Protein AF-A0A5N6R836-F1 (afdb_monomer)

Sequence (85 aa):
MGRACFFSGNGKFRKQKTMRWRGRKKLKVARNSAQLRQRSDLDTLRGIIPGCEQVDAATLFLKTMEHIIKLELQLHILRCLLTNL

Organism: NCBI:txid176857

Radius of gyration: 29.66 Å; Cα contacts (8 Å, |Δi|>4): 14; chains: 1; bounding box: 87×27×67 Å

Structure (mmCIF, N/CA/C/O backbone):
data_AF-A0A5N6R836-F1
#
_entry.id   AF-A0A5N6R836-F1
#
loop_
_atom_site.group_PDB
_atom_site.id
_atom_site.type_symbol
_atom_site.label_atom_id
_atom_site.label_alt_id
_atom_site.label_comp_id
_atom_site.label_asym_id
_atom_site.label_entity_id
_atom_site.label_seq_id
_atom_site.pdbx_PDB_ins_code
_atom_site.Cartn_x
_atom_site.Cartn_y
_atom_site.Cartn_z
_atom_site.occupancy
_atom_site.B_iso_or_equiv
_atom_site.auth_seq_id
_atom_site.auth_comp_id
_atom_site.auth_asym_id
_atom_site.auth_atom_id
_atom_site.pdbx_PDB_model_num
ATOM 1 N N . MET A 1 1 ? 75.085 -18.271 -38.200 1.00 40.47 1 MET A N 1
ATOM 2 C CA . MET A 1 1 ? 73.992 -19.044 -37.568 1.00 40.47 1 MET A CA 1
ATOM 3 C C . MET A 1 1 ? 73.622 -18.381 -36.246 1.00 40.47 1 MET A C 1
ATOM 5 O O . MET A 1 1 ? 74.354 -18.543 -35.283 1.00 40.47 1 MET A O 1
ATOM 9 N N . GLY A 1 2 ? 72.545 -17.593 -36.194 1.00 40.78 2 GLY A N 1
ATOM 10 C CA . GLY A 1 2 ? 72.060 -16.968 -34.956 1.00 40.78 2 GLY A CA 1
ATOM 11 C C . GLY A 1 2 ? 70.572 -17.261 -34.790 1.00 40.78 2 GLY A C 1
ATOM 12 O O . GLY A 1 2 ? 69.785 -16.895 -35.657 1.00 40.78 2 GLY A O 1
ATOM 13 N N . ARG A 1 3 ? 70.192 -17.985 -33.730 1.00 39.78 3 ARG A N 1
ATOM 14 C CA . ARG A 1 3 ? 68.792 -18.319 -33.427 1.00 39.78 3 ARG A CA 1
ATOM 15 C C . ARG A 1 3 ? 68.104 -17.085 -32.849 1.00 39.78 3 ARG A C 1
ATOM 17 O O . ARG A 1 3 ? 68.547 -16.562 -31.833 1.00 39.78 3 ARG A O 1
ATOM 24 N N . ALA A 1 4 ? 67.020 -16.643 -33.481 1.00 41.62 4 ALA A N 1
ATOM 25 C CA . ALA A 1 4 ? 66.138 -15.639 -32.906 1.00 41.62 4 ALA A CA 1
ATOM 26 C C . ALA A 1 4 ? 65.452 -16.224 -31.663 1.00 41.62 4 ALA A C 1
ATOM 28 O O . ALA A 1 4 ? 64.784 -17.259 -31.732 1.00 41.62 4 ALA A O 1
ATOM 29 N N . CYS A 1 5 ? 65.632 -15.567 -30.521 1.00 43.97 5 CYS A N 1
ATOM 30 C CA . CYS A 1 5 ? 64.893 -15.863 -29.305 1.00 43.97 5 CYS A CA 1
ATOM 31 C C . CYS A 1 5 ? 63.405 -15.568 -29.548 1.00 43.97 5 CYS A C 1
ATOM 33 O O . CYS A 1 5 ? 63.012 -14.419 -29.751 1.00 43.97 5 CYS A O 1
ATOM 35 N N . PHE A 1 6 ? 62.575 -16.610 -29.532 1.00 39.44 6 PHE A N 1
ATOM 36 C CA . PHE A 1 6 ? 61.121 -16.486 -29.545 1.00 39.44 6 PHE A CA 1
ATOM 37 C C . PHE A 1 6 ? 60.676 -15.813 -28.237 1.00 39.44 6 PHE A C 1
ATOM 39 O O . PHE A 1 6 ? 60.663 -16.438 -27.175 1.00 39.44 6 PHE 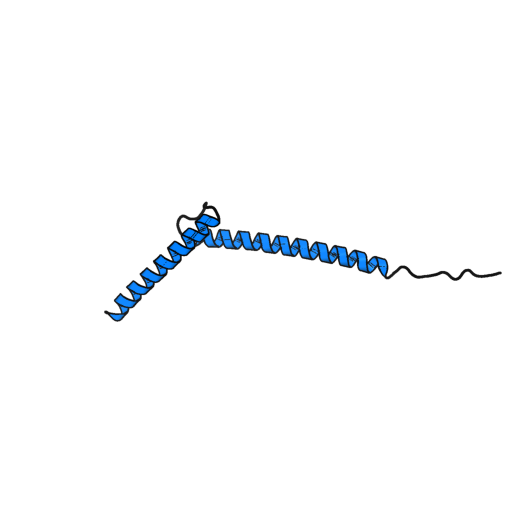A O 1
ATOM 46 N N . PHE A 1 7 ? 60.302 -14.533 -28.295 1.00 43.69 7 PHE A N 1
ATOM 47 C CA . PHE A 1 7 ? 59.621 -13.863 -27.189 1.00 43.69 7 PHE A CA 1
ATOM 48 C C . PHE A 1 7 ? 58.205 -14.439 -27.044 1.00 43.69 7 PHE A C 1
ATOM 50 O O . PHE A 1 7 ? 57.242 -13.979 -27.656 1.00 43.69 7 PHE A O 1
ATOM 57 N N . SER A 1 8 ? 58.075 -15.474 -26.216 1.00 50.34 8 SER A N 1
ATOM 58 C CA . SER A 1 8 ? 56.790 -15.949 -25.709 1.00 50.34 8 SER A CA 1
ATOM 59 C C . SER A 1 8 ? 56.320 -15.011 -24.601 1.00 50.34 8 SER A C 1
ATOM 61 O O . SER A 1 8 ? 56.846 -15.023 -23.489 1.00 50.34 8 SER A O 1
ATOM 63 N N . GLY A 1 9 ? 55.338 -14.162 -24.893 1.00 47.66 9 GLY A N 1
ATOM 64 C CA . GLY A 1 9 ? 54.870 -13.204 -23.899 1.00 47.66 9 GLY A CA 1
ATOM 65 C C . GLY A 1 9 ? 53.570 -12.509 -24.255 1.00 47.66 9 GLY A C 1
ATOM 66 O O . GLY A 1 9 ? 53.575 -11.300 -24.389 1.00 47.66 9 GLY A O 1
ATOM 67 N N . ASN A 1 10 ? 52.446 -13.228 -24.387 1.00 49.28 10 ASN A N 1
ATOM 68 C CA . ASN A 1 10 ? 51.130 -12.574 -24.543 1.00 49.28 10 ASN A CA 1
ATOM 69 C C . ASN A 1 10 ? 49.929 -13.297 -23.887 1.00 49.28 10 ASN A C 1
ATOM 71 O O . ASN A 1 10 ? 48.772 -13.076 -24.243 1.00 49.28 10 ASN A O 1
ATOM 75 N N . GLY A 1 11 ? 50.158 -14.124 -22.859 1.00 49.75 11 GLY A N 1
ATOM 76 C CA . GLY A 1 11 ? 49.076 -14.815 -22.132 1.00 49.75 11 GLY A CA 1
ATOM 77 C C . GLY A 1 11 ? 48.321 -13.968 -21.089 1.00 49.75 11 GLY A C 1
ATOM 78 O O . GLY A 1 11 ? 47.191 -14.297 -20.721 1.00 49.75 11 GLY A O 1
ATOM 79 N N . LYS A 1 12 ? 48.915 -12.871 -20.595 1.00 48.44 12 LYS A N 1
ATOM 80 C CA . LYS A 1 12 ? 48.391 -12.111 -19.436 1.00 48.44 12 LYS A CA 1
ATOM 81 C C . LYS A 1 12 ? 47.340 -11.052 -19.812 1.00 48.44 12 LYS A C 1
ATOM 83 O O . LYS A 1 12 ? 46.349 -10.894 -19.101 1.00 48.44 12 LYS A O 1
ATOM 88 N N . PHE A 1 13 ? 47.474 -10.403 -20.971 1.00 49.38 13 PHE A N 1
ATOM 89 C CA . PHE A 1 13 ? 46.544 -9.355 -21.429 1.00 49.38 13 PHE A CA 1
ATOM 90 C C . PHE A 1 13 ? 45.172 -9.884 -21.878 1.00 49.38 13 PHE A C 1
ATOM 92 O O . PHE A 1 13 ? 44.152 -9.203 -21.736 1.00 49.38 13 PHE A O 1
ATOM 99 N N . ARG A 1 14 ? 45.112 -11.121 -22.387 1.00 50.66 14 ARG A N 1
ATOM 100 C CA . ARG A 1 14 ? 43.858 -11.733 -22.856 1.00 50.66 14 ARG A CA 1
ATOM 101 C C . ARG A 1 14 ? 42.918 -12.069 -21.687 1.00 50.66 14 ARG A C 1
ATOM 103 O O . ARG A 1 14 ? 41.717 -11.814 -21.775 1.00 50.66 14 ARG A O 1
ATOM 110 N N . LYS A 1 15 ? 43.465 -12.541 -20.556 1.00 51.34 15 LYS A N 1
ATOM 111 C CA . LYS A 1 15 ? 42.696 -12.881 -19.342 1.00 51.34 15 LYS A CA 1
ATOM 112 C C . LYS A 1 15 ? 42.029 -11.652 -18.705 1.00 51.34 15 LYS A C 1
ATOM 114 O O . LYS A 1 15 ? 40.840 -11.717 -18.388 1.00 51.34 15 LYS A O 1
ATOM 119 N N . GLN A 1 16 ? 42.720 -10.510 -18.613 1.00 56.69 16 GLN A N 1
ATOM 120 C CA . GLN A 1 16 ? 42.142 -9.273 -18.056 1.00 56.69 16 GLN A CA 1
ATOM 121 C C . GLN A 1 16 ? 40.944 -8.747 -18.858 1.00 56.69 16 GLN A C 1
ATOM 123 O O . GLN A 1 16 ? 39.916 -8.410 -18.266 1.00 56.69 16 GLN A O 1
ATOM 128 N N . LYS A 1 17 ? 41.027 -8.725 -20.200 1.00 55.06 17 LYS A N 1
ATOM 129 C CA . LYS A 1 17 ? 39.892 -8.297 -21.036 1.00 55.06 17 LYS A CA 1
ATOM 130 C C . LYS A 1 17 ? 38.670 -9.179 -20.766 1.00 55.06 17 LYS A C 1
ATOM 132 O O . LYS A 1 17 ? 37.598 -8.648 -20.493 1.00 55.06 17 LYS A O 1
ATOM 137 N N . THR A 1 18 ? 38.830 -10.507 -20.740 1.00 56.75 18 THR A N 1
ATOM 138 C CA . THR A 1 18 ? 37.712 -11.433 -20.459 1.00 56.75 18 THR A CA 1
ATOM 139 C C . THR A 1 18 ? 37.108 -11.260 -19.061 1.00 56.75 18 THR A C 1
ATOM 141 O O . THR A 1 18 ? 35.886 -11.327 -18.926 1.00 56.75 18 THR A O 1
ATOM 144 N N . MET A 1 19 ? 37.914 -10.961 -18.033 1.00 59.06 19 MET A N 1
ATOM 145 C CA . MET A 1 19 ? 37.402 -10.632 -16.696 1.00 59.06 19 MET A CA 1
ATOM 146 C C . MET A 1 19 ? 36.578 -9.341 -16.695 1.00 59.06 19 MET A C 1
ATOM 148 O O . MET A 1 19 ? 35.498 -9.312 -16.107 1.00 59.06 19 MET A O 1
ATOM 152 N N . ARG A 1 20 ? 37.022 -8.301 -17.415 1.00 60.59 20 ARG A N 1
ATOM 153 C CA . ARG A 1 20 ? 36.290 -7.029 -17.536 1.00 60.59 20 ARG A CA 1
ATOM 154 C C . ARG A 1 20 ? 34.917 -7.218 -18.195 1.00 60.59 20 ARG A C 1
ATOM 156 O O . ARG A 1 20 ? 33.930 -6.645 -17.733 1.00 60.59 20 ARG A O 1
ATOM 163 N N . TRP A 1 21 ? 34.828 -8.067 -19.224 1.00 57.81 21 TRP A N 1
ATOM 164 C CA . TRP A 1 21 ? 33.553 -8.433 -19.858 1.00 57.81 21 TRP A CA 1
ATOM 165 C C . TRP A 1 21 ? 32.640 -9.229 -18.916 1.00 57.81 21 TRP A C 1
ATOM 167 O O . TRP A 1 21 ? 31.447 -8.935 -18.834 1.00 57.81 21 TRP A O 1
ATOM 177 N N . ARG A 1 22 ? 33.188 -10.186 -18.150 1.00 60.53 22 ARG A N 1
ATOM 178 C CA . ARG A 1 22 ? 32.424 -10.937 -17.135 1.00 60.53 22 ARG A CA 1
ATOM 179 C C . ARG A 1 22 ? 31.912 -10.030 -16.012 1.00 60.53 22 ARG A C 1
ATOM 181 O O . ARG A 1 22 ? 30.758 -10.172 -15.623 1.00 60.53 22 ARG A O 1
ATOM 188 N N . GLY A 1 23 ? 32.710 -9.066 -15.549 1.00 64.12 23 GLY A N 1
ATOM 189 C CA . GLY A 1 23 ? 32.300 -8.070 -14.552 1.00 64.12 23 GLY A CA 1
ATOM 190 C C . GLY A 1 23 ? 31.157 -7.175 -15.042 1.00 64.12 23 GLY A C 1
ATOM 191 O O . GLY A 1 23 ? 30.154 -7.019 -14.350 1.00 64.12 23 GLY A O 1
ATOM 192 N N . ARG A 1 24 ? 31.237 -6.673 -16.285 1.00 62.75 24 ARG A N 1
ATOM 193 C CA . ARG A 1 24 ? 30.138 -5.908 -16.907 1.00 62.75 24 ARG A CA 1
ATOM 194 C C . ARG A 1 24 ? 28.863 -6.736 -17.071 1.00 62.75 24 ARG A C 1
ATOM 196 O O . ARG A 1 24 ? 27.772 -6.215 -16.858 1.00 62.75 24 ARG A O 1
ATOM 203 N N . LYS A 1 25 ? 28.988 -8.019 -17.428 1.00 64.44 25 LYS A N 1
ATOM 204 C CA . LYS A 1 25 ? 27.841 -8.930 -17.548 1.00 64.44 25 LYS A CA 1
ATOM 205 C C . LYS A 1 25 ? 27.201 -9.194 -16.179 1.00 64.44 25 LYS A C 1
ATOM 207 O O . LYS A 1 25 ? 25.985 -9.108 -16.073 1.00 64.44 25 LYS A O 1
ATOM 212 N N . LYS A 1 26 ? 28.004 -9.404 -15.128 1.00 63.00 26 LYS A N 1
ATOM 213 C CA . LYS A 1 26 ? 27.525 -9.540 -13.740 1.00 63.00 26 LYS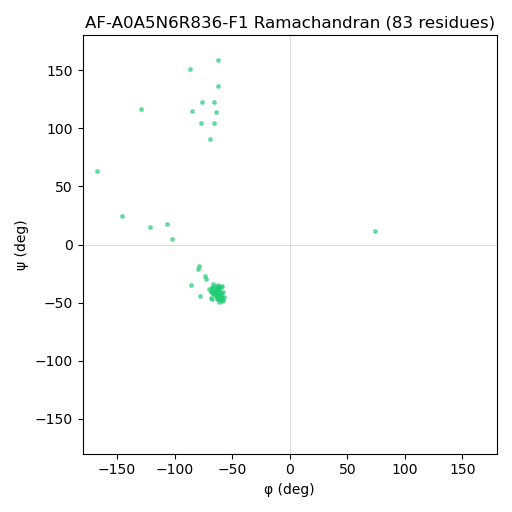 A CA 1
ATOM 214 C C . LYS A 1 26 ? 26.786 -8.291 -13.247 1.00 63.00 26 LYS A C 1
ATOM 216 O O . LYS A 1 26 ? 25.694 -8.425 -12.713 1.00 63.00 26 LYS A O 1
ATOM 221 N N . LEU A 1 27 ? 27.325 -7.092 -13.485 1.00 62.88 27 LEU A N 1
ATOM 222 C CA 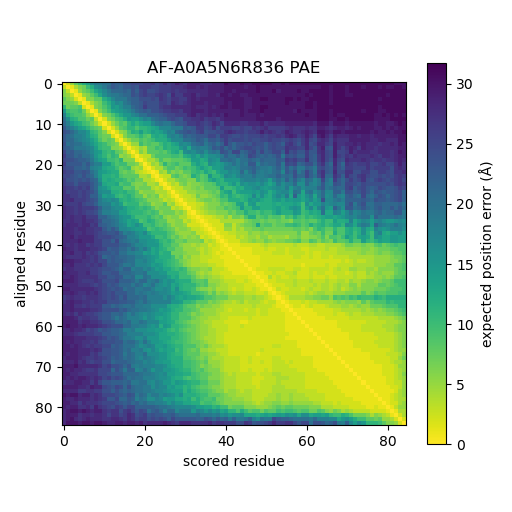. LEU A 1 27 ? 26.666 -5.832 -13.105 1.00 62.88 27 LEU A CA 1
ATOM 223 C C . LEU A 1 27 ? 25.330 -5.625 -13.832 1.00 62.88 27 LEU A C 1
ATOM 225 O O . LEU A 1 27 ? 24.355 -5.211 -13.211 1.00 62.88 27 LEU A O 1
ATOM 229 N N . LYS A 1 28 ? 25.257 -5.946 -15.131 1.00 64.56 28 LYS A N 1
ATOM 230 C CA . LYS A 1 28 ? 23.991 -5.893 -15.882 1.00 64.56 28 LYS A CA 1
ATOM 231 C C . LYS A 1 28 ? 22.955 -6.876 -15.334 1.00 64.56 28 LYS A C 1
ATOM 233 O O . LYS A 1 28 ? 21.806 -6.495 -15.160 1.00 64.56 28 LYS A O 1
ATOM 238 N N . VAL A 1 29 ? 23.358 -8.110 -15.027 1.00 63.62 29 VAL A N 1
ATOM 239 C CA . VAL A 1 29 ? 22.462 -9.117 -14.431 1.00 63.62 29 VAL A CA 1
ATOM 240 C C . VAL A 1 29 ? 21.977 -8.669 -13.051 1.00 63.62 29 VAL A C 1
ATOM 242 O O . VAL A 1 29 ? 20.782 -8.741 -12.787 1.00 63.62 29 VAL A O 1
ATOM 245 N N . ALA A 1 30 ? 22.863 -8.129 -12.210 1.00 65.69 30 ALA A N 1
ATOM 246 C CA . ALA A 1 30 ? 22.497 -7.601 -10.897 1.00 65.69 30 ALA A CA 1
ATOM 247 C C . ALA A 1 30 ? 21.493 -6.440 -11.004 1.00 65.69 30 ALA A C 1
ATOM 249 O O . ALA A 1 30 ? 20.470 -6.441 -10.322 1.00 65.69 30 ALA A O 1
ATOM 250 N N . ARG A 1 31 ? 21.726 -5.490 -11.918 1.00 65.75 31 ARG A N 1
ATOM 251 C CA . ARG A 1 31 ? 20.805 -4.369 -12.159 1.00 65.75 31 ARG A CA 1
ATOM 252 C C . ARG A 1 31 ? 19.434 -4.846 -12.639 1.00 65.75 31 ARG A C 1
ATOM 254 O O . ARG A 1 31 ? 18.421 -4.380 -12.129 1.00 65.75 31 ARG A O 1
ATOM 261 N N . ASN A 1 32 ? 19.403 -5.814 -13.553 1.00 67.00 32 ASN A N 1
ATOM 262 C CA . ASN A 1 32 ? 18.154 -6.410 -14.024 1.00 67.00 32 ASN A CA 1
ATOM 263 C C . ASN A 1 32 ? 17.425 -7.151 -12.894 1.00 67.00 32 ASN A C 1
ATOM 265 O O . ASN A 1 32 ? 16.210 -7.038 -12.782 1.00 67.00 32 ASN A O 1
ATOM 269 N N . SER A 1 33 ? 18.156 -7.862 -12.028 1.00 68.44 33 SER A N 1
ATOM 270 C CA . SER A 1 33 ? 17.559 -8.542 -10.873 1.00 68.44 33 SER A CA 1
ATOM 271 C C . SER A 1 33 ? 17.004 -7.570 -9.832 1.00 68.44 33 SER A C 1
ATOM 273 O O . SER A 1 33 ? 15.937 -7.824 -9.287 1.00 68.44 33 SER A O 1
ATOM 275 N N . ALA A 1 34 ? 17.668 -6.435 -9.596 1.00 72.31 34 ALA A N 1
ATOM 276 C CA . ALA A 1 34 ? 17.167 -5.396 -8.700 1.00 72.31 34 ALA A CA 1
ATOM 277 C C . ALA A 1 34 ? 15.887 -4.753 -9.251 1.00 72.31 34 ALA A C 1
ATOM 279 O O . ALA A 1 34 ? 14.929 -4.557 -8.514 1.00 72.31 34 ALA A O 1
ATOM 280 N N . GLN A 1 35 ? 15.840 -4.496 -10.560 1.00 73.62 35 GLN A N 1
ATOM 281 C CA . GLN A 1 35 ? 14.656 -3.942 -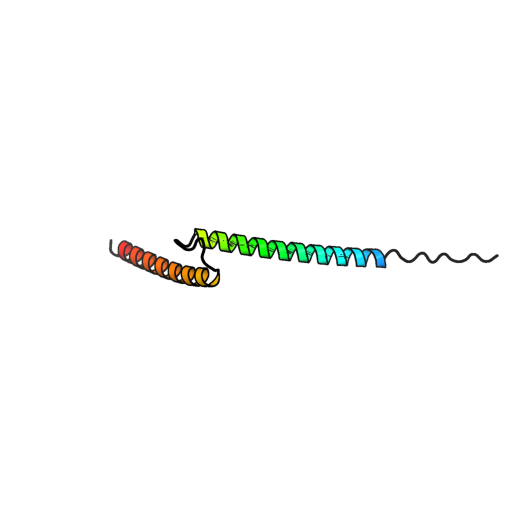11.214 1.00 73.62 35 GLN A CA 1
ATOM 282 C C . GLN A 1 35 ? 13.474 -4.925 -11.221 1.00 73.62 35 GLN A C 1
ATOM 284 O O . GLN A 1 35 ? 12.332 -4.512 -11.042 1.00 73.62 35 GLN A O 1
ATOM 289 N N . LEU A 1 36 ? 13.738 -6.223 -11.410 1.00 72.06 36 LEU A N 1
ATOM 290 C CA . LEU A 1 36 ? 12.730 -7.280 -11.285 1.00 72.06 36 LEU A CA 1
ATOM 291 C C . LEU A 1 36 ? 12.175 -7.364 -9.860 1.00 72.06 36 LEU A C 1
ATOM 293 O O . LEU A 1 36 ? 10.961 -7.400 -9.701 1.00 72.06 36 LEU A O 1
ATOM 297 N N . ARG A 1 37 ? 13.049 -7.324 -8.844 1.00 75.50 37 ARG A N 1
ATOM 298 C CA . ARG A 1 37 ? 12.640 -7.303 -7.431 1.00 75.50 37 ARG A CA 1
ATOM 299 C C . ARG A 1 37 ? 11.793 -6.081 -7.097 1.00 75.50 37 ARG A C 1
ATOM 301 O O . ARG A 1 37 ? 10.723 -6.209 -6.529 1.00 75.50 37 ARG A O 1
ATOM 308 N N . GLN A 1 38 ? 12.213 -4.900 -7.542 1.00 75.12 38 GLN A N 1
ATOM 309 C CA . GLN A 1 38 ? 11.449 -3.680 -7.299 1.00 75.12 38 GLN A CA 1
ATOM 310 C C . GLN A 1 38 ? 10.033 -3.754 -7.894 1.00 75.12 38 GLN A C 1
ATOM 312 O O . GLN A 1 38 ? 9.089 -3.249 -7.296 1.00 75.12 38 GLN A O 1
ATOM 317 N N . ARG A 1 39 ? 9.867 -4.391 -9.061 1.00 79.88 39 ARG A N 1
ATOM 318 C CA . ARG A 1 39 ? 8.538 -4.621 -9.646 1.00 79.88 39 ARG A CA 1
ATOM 319 C C . ARG A 1 39 ? 7.715 -5.602 -8.815 1.00 79.88 39 ARG A C 1
ATOM 321 O O . ARG A 1 39 ? 6.578 -5.279 -8.500 1.00 79.88 39 ARG A O 1
ATOM 328 N N . SER A 1 40 ? 8.295 -6.734 -8.409 1.00 84.31 40 SER A N 1
ATOM 329 C CA . SER A 1 40 ? 7.580 -7.714 -7.581 1.00 84.31 40 SER A CA 1
ATOM 330 C C . SER A 1 40 ? 7.154 -7.143 -6.230 1.00 84.31 40 SER A C 1
ATOM 332 O O . SER A 1 40 ? 6.065 -7.453 -5.752 1.00 84.31 40 SER A O 1
ATOM 334 N N . ASP A 1 41 ? 7.977 -6.283 -5.632 1.00 88.06 41 ASP A N 1
ATOM 335 C CA . ASP A 1 41 ? 7.674 -5.662 -4.342 1.00 88.06 41 ASP A CA 1
ATOM 336 C C . ASP A 1 41 ? 6.504 -4.673 -4.469 1.00 88.06 41 ASP A C 1
ATOM 338 O O . ASP A 1 41 ? 5.608 -4.657 -3.626 1.00 88.06 41 ASP A O 1
ATOM 342 N N . LEU A 1 42 ? 6.461 -3.893 -5.557 1.00 89.62 42 LEU A N 1
ATOM 343 C CA . LEU A 1 42 ? 5.339 -2.994 -5.845 1.00 89.62 42 LEU A CA 1
ATOM 344 C C . LEU A 1 42 ? 4.049 -3.758 -6.148 1.00 89.62 42 LEU A C 1
ATOM 346 O O . LEU A 1 42 ? 2.994 -3.374 -5.652 1.00 89.62 42 LEU A O 1
ATOM 350 N N . ASP A 1 43 ? 4.121 -4.841 -6.922 1.00 89.69 43 ASP A N 1
ATOM 351 C CA . ASP A 1 43 ? 2.949 -5.671 -7.218 1.00 89.69 43 ASP A CA 1
ATOM 352 C C . ASP A 1 43 ? 2.408 -6.344 -5.948 1.00 89.69 43 ASP A C 1
ATOM 354 O O . ASP A 1 43 ? 1.198 -6.395 -5.735 1.00 89.69 43 ASP A O 1
ATOM 358 N N . THR A 1 44 ? 3.300 -6.765 -5.049 1.00 91.06 44 THR A N 1
ATOM 359 C CA . THR A 1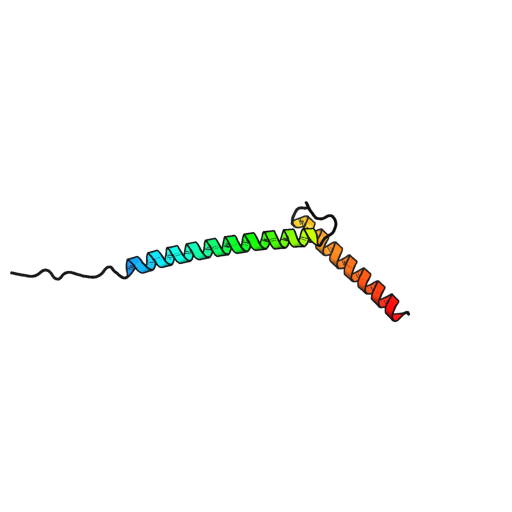 44 ? 2.913 -7.276 -3.727 1.00 91.06 44 THR A CA 1
ATOM 360 C C . THR A 1 44 ? 2.216 -6.193 -2.906 1.00 91.06 44 THR A C 1
ATOM 362 O O . THR A 1 44 ? 1.148 -6.432 -2.345 1.00 91.06 44 THR A O 1
ATOM 365 N N . LEU A 1 45 ? 2.776 -4.980 -2.865 1.00 91.69 45 LEU A N 1
ATOM 366 C CA . LEU A 1 45 ? 2.197 -3.866 -2.115 1.00 91.69 45 LEU A CA 1
ATOM 367 C C . LEU A 1 45 ? 0.800 -3.484 -2.631 1.00 91.69 45 LEU A C 1
ATOM 369 O O . LEU A 1 45 ? -0.094 -3.212 -1.832 1.00 91.69 45 LEU A O 1
ATOM 373 N N . ARG A 1 46 ? 0.579 -3.536 -3.950 1.00 93.31 46 ARG A N 1
ATOM 374 C CA . ARG A 1 46 ? -0.743 -3.320 -4.565 1.00 93.31 46 ARG A CA 1
ATOM 375 C C . ARG A 1 46 ? -1.782 -4.349 -4.134 1.00 93.31 46 ARG A C 1
ATOM 377 O O . ARG A 1 46 ? -2.944 -3.993 -4.002 1.00 93.31 46 ARG A O 1
ATOM 384 N N . GLY A 1 47 ? -1.370 -5.598 -3.915 1.00 92.19 47 GLY A N 1
ATOM 385 C CA . GLY A 1 47 ? -2.258 -6.651 -3.422 1.00 92.19 47 GLY A CA 1
ATOM 386 C C . GLY A 1 47 ? -2.610 -6.511 -1.938 1.00 92.19 47 GLY A C 1
ATOM 387 O O . GLY A 1 47 ? -3.676 -6.954 -1.522 1.00 92.19 47 GLY A O 1
ATOM 388 N N . ILE A 1 48 ? -1.736 -5.891 -1.138 1.00 93.25 48 ILE A N 1
ATOM 389 C CA . ILE A 1 48 ? -1.972 -5.668 0.297 1.00 93.25 48 ILE A CA 1
ATOM 390 C C . ILE A 1 48 ? -2.921 -4.489 0.518 1.00 93.25 48 ILE A C 1
ATOM 392 O O . ILE A 1 48 ? -3.812 -4.566 1.362 1.00 93.25 48 ILE A O 1
ATOM 396 N N . ILE A 1 49 ? -2.716 -3.384 -0.206 1.00 93.06 49 ILE A N 1
ATOM 397 C CA . ILE A 1 49 ? -3.498 -2.165 0.006 1.00 93.06 49 ILE A CA 1
ATOM 398 C C . ILE A 1 49 ? -4.810 -2.245 -0.791 1.00 93.06 49 ILE A C 1
ATOM 400 O O . ILE A 1 49 ? -4.780 -2.224 -2.025 1.00 93.06 49 ILE A O 1
ATOM 404 N N . PRO A 1 50 ? -5.977 -2.283 -0.123 1.00 89.50 50 PRO A N 1
ATOM 405 C CA . PRO A 1 50 ? -7.254 -2.444 -0.805 1.00 89.50 50 PRO A CA 1
ATOM 406 C C . PRO A 1 50 ? -7.532 -1.279 -1.764 1.00 89.50 50 PRO A C 1
ATOM 408 O O . PRO A 1 50 ? -7.313 -0.110 -1.437 1.00 89.50 50 PRO A O 1
ATOM 411 N N . GLY A 1 51 ? -8.023 -1.609 -2.962 1.00 89.44 51 GLY A N 1
ATOM 412 C CA . GLY A 1 51 ? -8.348 -0.635 -4.008 1.00 89.44 51 GLY A CA 1
ATOM 413 C C . GLY A 1 51 ? -7.137 -0.020 -4.719 1.00 89.44 51 GLY A C 1
ATOM 414 O O . GLY A 1 51 ? -7.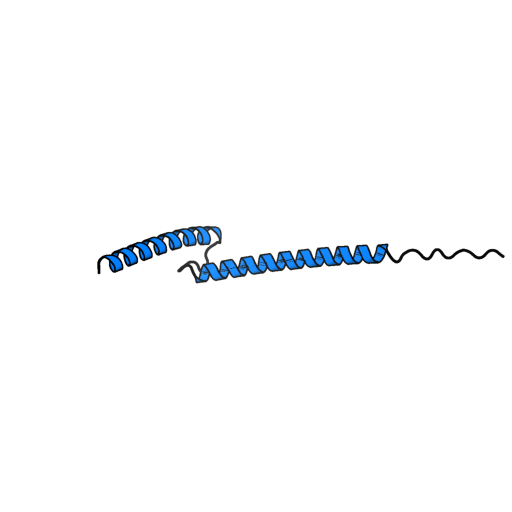308 0.954 -5.449 1.00 89.44 51 GLY A O 1
ATOM 415 N N . CYS A 1 52 ? -5.922 -0.553 -4.524 1.00 92.06 52 CYS A N 1
ATOM 416 C CA . CYS A 1 52 ? -4.696 -0.003 -5.114 1.00 92.06 52 CYS A CA 1
ATOM 417 C C . CYS A 1 52 ? -4.104 -0.821 -6.281 1.00 92.06 52 CYS A C 1
ATOM 419 O O . CYS A 1 52 ? -2.953 -0.614 -6.663 1.00 92.06 52 CYS A O 1
ATOM 421 N N . GLU A 1 53 ? -4.890 -1.705 -6.896 1.00 88.19 53 GLU A N 1
ATOM 422 C CA . GLU A 1 53 ? -4.443 -2.675 -7.912 1.00 88.19 53 GLU A CA 1
ATOM 423 C C . GLU A 1 53 ? -3.806 -2.033 -9.158 1.00 88.19 53 GLU A C 1
ATOM 425 O O . GLU A 1 53 ? -2.859 -2.578 -9.722 1.00 88.19 53 GLU A O 1
ATOM 430 N N . GLN A 1 54 ? -4.302 -0.868 -9.590 1.00 88.06 54 GLN A N 1
ATOM 431 C CA . GLN A 1 54 ? -3.901 -0.223 -10.853 1.00 88.06 54 GLN A CA 1
ATOM 432 C C . GLN A 1 54 ? -3.317 1.183 -10.667 1.00 88.06 54 GLN A C 1
ATOM 434 O O . GLN A 1 54 ? -3.194 1.947 -11.622 1.00 88.06 54 GLN A O 1
ATOM 439 N N . VAL A 1 55 ? -2.950 1.544 -9.440 1.00 90.12 55 VAL A N 1
ATOM 440 C CA . VAL A 1 55 ? -2.528 2.910 -9.115 1.00 90.12 55 VAL A CA 1
ATOM 441 C C . VAL A 1 55 ? -1.027 3.087 -9.374 1.00 90.12 55 VAL A C 1
ATOM 443 O O . VAL A 1 55 ? -0.234 2.133 -9.315 1.00 90.12 55 VAL A O 1
ATOM 446 N N . ASP A 1 56 ? -0.624 4.313 -9.706 1.00 91.88 56 ASP A N 1
ATOM 447 C CA . ASP A 1 56 ? 0.778 4.680 -9.864 1.00 91.88 56 ASP A CA 1
ATOM 448 C C . ASP A 1 56 ? 1.553 4.521 -8.545 1.00 91.88 56 ASP A C 1
ATOM 450 O O . ASP A 1 56 ? 0.984 4.507 -7.453 1.00 91.88 56 ASP A O 1
ATOM 454 N N . ALA A 1 57 ? 2.878 4.397 -8.643 1.00 88.56 57 ALA A N 1
ATOM 455 C CA . ALA A 1 57 ? 3.713 4.118 -7.480 1.00 88.56 57 ALA A CA 1
ATOM 456 C C . ALA A 1 57 ? 3.657 5.231 -6.419 1.00 88.56 57 ALA A C 1
ATOM 458 O O . ALA A 1 57 ? 3.662 4.923 -5.231 1.00 88.56 57 ALA A O 1
ATOM 459 N N . ALA A 1 58 ? 3.591 6.507 -6.812 1.00 91.25 58 ALA A N 1
ATOM 460 C CA . ALA A 1 58 ? 3.597 7.611 -5.854 1.00 91.25 58 ALA A CA 1
ATOM 461 C C . ALA A 1 58 ? 2.298 7.629 -5.038 1.00 91.25 58 ALA A C 1
ATOM 463 O O . ALA A 1 58 ? 2.332 7.694 -3.807 1.00 91.25 58 ALA A O 1
ATOM 464 N N . THR A 1 59 ? 1.158 7.476 -5.708 1.00 93.81 59 THR A N 1
ATOM 465 C CA . THR A 1 59 ? -0.142 7.375 -5.038 1.00 93.81 59 THR A CA 1
ATOM 466 C C . THR A 1 59 ? -0.262 6.088 -4.223 1.00 93.81 59 THR A C 1
ATOM 468 O O . THR A 1 59 ? -0.809 6.130 -3.122 1.00 93.81 59 THR A O 1
ATOM 471 N N . LEU A 1 60 ? 0.296 4.964 -4.693 1.00 94.81 60 LEU A N 1
ATOM 472 C CA . LEU A 1 60 ? 0.370 3.719 -3.920 1.00 94.81 60 LEU A CA 1
ATOM 473 C C . LEU A 1 60 ? 1.091 3.942 -2.585 1.00 94.81 60 LEU A C 1
ATOM 475 O O . LEU A 1 60 ? 0.589 3.515 -1.548 1.00 94.81 60 LEU A O 1
ATOM 479 N N . PHE A 1 61 ? 2.226 4.649 -2.577 1.00 94.75 61 PHE A N 1
ATOM 480 C CA . PHE A 1 61 ? 2.937 4.969 -1.334 1.00 94.75 61 PHE A CA 1
ATOM 481 C C . PHE A 1 61 ? 2.117 5.866 -0.405 1.00 94.75 61 PHE A C 1
ATOM 483 O O . PHE A 1 61 ? 2.035 5.584 0.789 1.00 94.75 61 PHE A O 1
ATOM 490 N N . LEU A 1 62 ? 1.466 6.905 -0.936 1.00 95.00 62 LEU A N 1
ATOM 491 C CA . LEU A 1 62 ? 0.590 7.770 -0.138 1.00 95.00 62 LEU A CA 1
ATOM 492 C C . LEU A 1 62 ? -0.561 6.975 0.493 1.00 95.00 62 LEU A C 1
ATOM 494 O O . LEU A 1 62 ? -0.813 7.088 1.692 1.00 95.00 62 LEU A O 1
ATOM 498 N N . LYS A 1 63 ? -1.215 6.115 -0.293 1.00 95.19 63 LYS A N 1
ATOM 499 C CA . LYS A 1 63 ? -2.294 5.239 0.180 1.00 95.19 63 LYS A CA 1
ATOM 500 C C . LYS A 1 63 ? -1.811 4.211 1.193 1.00 95.19 63 LYS A C 1
ATOM 502 O O . LYS A 1 63 ? -2.522 3.932 2.153 1.00 95.19 63 LYS A O 1
ATOM 507 N N . THR A 1 64 ? -0.595 3.701 1.021 1.00 95.06 64 THR A N 1
ATOM 508 C CA . THR A 1 64 ? 0.047 2.804 1.988 1.00 95.06 64 THR A CA 1
ATOM 509 C C . THR A 1 64 ? 0.213 3.496 3.340 1.00 95.06 64 THR A C 1
ATOM 511 O O . THR A 1 64 ? -0.173 2.930 4.358 1.00 95.06 64 THR A O 1
ATOM 514 N N . MET A 1 65 ? 0.716 4.735 3.363 1.00 95.56 65 MET A N 1
ATOM 515 C CA . MET A 1 65 ? 0.867 5.503 4.607 1.00 95.56 65 MET A CA 1
ATOM 516 C C . MET A 1 65 ? -0.483 5.761 5.280 1.00 95.56 65 MET A C 1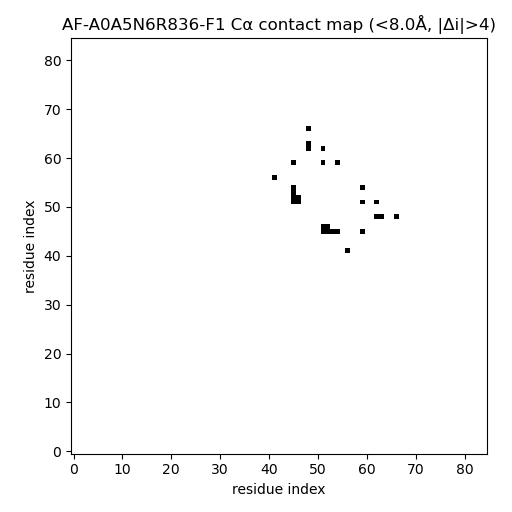
ATOM 518 O O . MET A 1 65 ?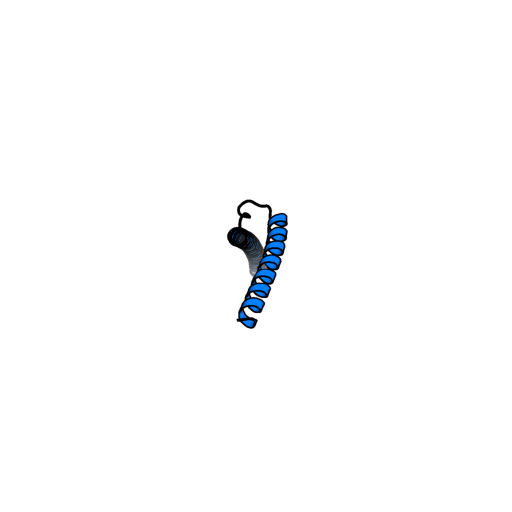 -0.633 5.536 6.479 1.00 95.56 65 MET A O 1
ATOM 522 N N . GLU A 1 66 ? -1.490 6.164 4.501 1.00 95.50 66 GLU A N 1
ATOM 523 C CA . GLU A 1 66 ? -2.859 6.354 4.995 1.00 95.50 66 GLU A CA 1
ATOM 524 C C . GLU A 1 66 ? -3.420 5.060 5.614 1.00 95.50 66 GLU A C 1
ATOM 526 O O . GLU A 1 66 ? -4.073 5.089 6.659 1.00 95.50 66 GLU A O 1
ATOM 531 N N . HIS A 1 67 ? -3.154 3.913 4.985 1.00 95.62 67 HIS A N 1
ATOM 532 C CA . HIS A 1 67 ? -3.611 2.613 5.461 1.00 95.62 67 HIS A CA 1
ATOM 533 C C . HIS A 1 67 ? -2.917 2.185 6.761 1.00 95.62 67 HIS A C 1
ATOM 535 O O . HIS A 1 67 ? -3.592 1.706 7.669 1.00 95.62 67 HIS A O 1
ATOM 541 N N . ILE A 1 68 ? -1.606 2.415 6.891 1.00 96.62 68 ILE A N 1
ATOM 542 C CA . ILE A 1 68 ? -0.855 2.140 8.127 1.00 96.62 68 ILE A CA 1
ATOM 543 C C . ILE A 1 68 ? -1.447 2.929 9.299 1.00 96.62 68 ILE A C 1
ATOM 545 O O . ILE A 1 68 ? -1.764 2.340 10.328 1.00 96.62 68 ILE A O 1
ATOM 549 N N . ILE A 1 69 ? -1.689 4.231 9.118 1.00 97.06 69 ILE A N 1
ATOM 550 C CA . ILE A 1 69 ? -2.275 5.085 10.164 1.00 97.06 69 ILE A CA 1
ATOM 551 C C . ILE A 1 69 ? -3.656 4.562 10.591 1.00 97.06 69 ILE A C 1
ATOM 553 O O . ILE A 1 69 ? -3.973 4.505 11.780 1.00 97.06 69 ILE A O 1
ATOM 557 N N . LYS A 1 70 ? -4.488 4.137 9.630 1.00 96.12 70 LYS A N 1
ATOM 558 C CA . LYS A 1 70 ? -5.801 3.538 9.923 1.00 96.12 70 LYS A CA 1
ATOM 559 C C . LYS A 1 70 ? -5.676 2.248 10.733 1.00 96.12 70 LYS A C 1
ATOM 561 O O . LYS A 1 70 ? -6.434 2.066 11.683 1.00 96.12 70 LYS A O 1
ATOM 566 N N . LEU A 1 71 ? -4.731 1.377 10.383 1.00 97.06 71 LEU A N 1
ATOM 567 C CA . LEU A 1 71 ? -4.481 0.134 11.116 1.00 97.06 71 LEU A CA 1
ATOM 568 C C . LEU A 1 71 ? -4.003 0.406 12.547 1.00 97.06 71 LEU A C 1
ATOM 570 O O . LEU A 1 71 ? -4.476 -0.240 13.479 1.00 97.06 71 LEU A O 1
ATOM 574 N N . GLU A 1 72 ? -3.121 1.385 12.752 1.00 97.12 72 GLU A N 1
ATOM 575 C CA . GLU A 1 72 ? -2.666 1.779 14.091 1.00 97.12 72 GLU A CA 1
ATOM 576 C C . GLU A 1 72 ? -3.820 2.282 14.965 1.00 97.12 72 GLU A C 1
ATOM 578 O O . GLU A 1 72 ? -3.950 1.863 16.117 1.00 97.12 72 GLU A O 1
ATOM 583 N N . LEU A 1 73 ? -4.702 3.118 14.407 1.00 97.31 73 LEU A N 1
ATOM 584 C CA . LEU A 1 73 ? -5.918 3.579 15.084 1.00 97.31 73 LEU A CA 1
ATOM 585 C C . LEU A 1 73 ? -6.839 2.412 15.457 1.00 97.31 73 LEU A C 1
ATOM 587 O O . LEU A 1 73 ? -7.320 2.344 16.587 1.00 97.31 73 LEU A O 1
ATOM 591 N N . GLN A 1 74 ? -7.061 1.472 14.538 1.00 96.50 74 GLN A N 1
ATOM 592 C CA . GLN A 1 74 ? -7.870 0.280 14.806 1.00 96.50 74 GLN A CA 1
ATOM 593 C C . GLN A 1 74 ? -7.263 -0.579 15.919 1.00 96.50 74 GLN A C 1
ATOM 595 O O . GLN A 1 74 ? -7.976 -0.989 16.834 1.00 96.50 74 GLN A O 1
ATOM 600 N N . LEU A 1 75 ? -5.948 -0.811 15.888 1.00 96.81 75 LEU A N 1
ATOM 601 C CA . LEU A 1 75 ? -5.241 -1.531 16.948 1.00 96.81 75 LEU A CA 1
ATOM 602 C C . LEU A 1 75 ? -5.332 -0.806 18.291 1.00 96.81 75 LEU A C 1
ATOM 604 O O . LEU A 1 75 ? -5.497 -1.458 19.320 1.00 96.81 75 LEU A O 1
ATOM 608 N N . HIS A 1 76 ? -5.239 0.524 18.297 1.00 96.62 76 HIS A N 1
ATOM 609 C CA . HIS A 1 76 ? -5.399 1.318 19.509 1.00 96.62 76 HIS A CA 1
ATOM 610 C C . HIS A 1 76 ? -6.799 1.148 20.109 1.00 96.62 76 HIS A C 1
ATOM 612 O O . HIS A 1 76 ? -6.915 0.805 21.284 1.00 96.62 76 HIS A O 1
ATOM 618 N N . ILE A 1 77 ? -7.849 1.288 19.294 1.00 96.00 77 ILE A N 1
ATOM 619 C CA . ILE A 1 77 ? -9.239 1.087 19.727 1.00 96.00 77 ILE A CA 1
ATOM 620 C C . ILE A 1 77 ? -9.433 -0.328 20.284 1.00 96.00 77 ILE A C 1
ATOM 622 O O . ILE A 1 77 ? -9.972 -0.485 21.377 1.00 96.00 77 ILE A O 1
ATOM 626 N N . LEU A 1 78 ? -8.957 -1.356 19.574 1.00 96.25 78 LEU A N 1
ATOM 627 C CA . LEU A 1 78 ? -9.060 -2.749 20.018 1.00 96.25 78 LEU A CA 1
ATOM 628 C C . LEU A 1 78 ? -8.351 -2.985 21.354 1.00 96.25 78 LEU A C 1
ATOM 630 O O . LEU A 1 78 ? -8.894 -3.667 22.219 1.00 96.25 78 LEU A O 1
ATOM 634 N N . ARG A 1 79 ? -7.164 -2.399 21.549 1.00 95.69 79 ARG A N 1
ATOM 635 C CA . ARG A 1 79 ? -6.444 -2.469 22.828 1.00 95.69 79 ARG A CA 1
ATOM 636 C C . ARG A 1 79 ? -7.239 -1.816 23.947 1.00 95.69 79 ARG A C 1
ATOM 638 O O . ARG A 1 79 ? -7.384 -2.437 24.991 1.00 95.69 79 ARG A O 1
ATOM 645 N N . CYS A 1 80 ? -7.783 -0.621 23.716 1.00 94.56 80 CYS A N 1
ATOM 646 C CA . CYS A 1 80 ? -8.625 0.062 24.692 1.00 94.56 80 CYS A CA 1
ATOM 647 C C . CYS A 1 80 ? -9.849 -0.780 25.062 1.00 94.56 80 CYS A C 1
ATOM 649 O O . CYS A 1 80 ? -10.142 -0.920 26.245 1.00 94.5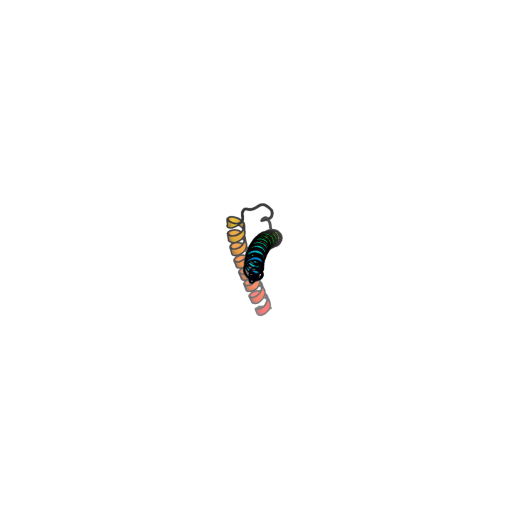6 80 CYS A O 1
ATOM 651 N N . LEU A 1 81 ? -10.539 -1.369 24.084 1.00 94.12 81 LEU A N 1
ATOM 652 C CA . LEU A 1 81 ? -11.688 -2.237 24.345 1.00 94.12 81 LEU A CA 1
ATOM 653 C C . LEU A 1 81 ? -11.299 -3.464 25.173 1.00 94.12 81 LEU A C 1
ATOM 655 O O . LEU A 1 81 ? -11.994 -3.786 26.124 1.00 94.12 81 LEU A O 1
ATOM 659 N N . LEU A 1 82 ? -10.171 -4.102 24.856 1.00 92.88 82 LEU A N 1
ATOM 660 C CA . LEU A 1 82 ? -9.688 -5.273 25.588 1.00 92.88 82 LEU A CA 1
ATOM 661 C C . LEU A 1 82 ? -9.273 -4.938 27.027 1.00 92.88 82 LEU A C 1
ATOM 663 O O . LEU A 1 82 ? -9.454 -5.762 27.907 1.00 92.88 82 LEU A O 1
ATOM 667 N N . THR A 1 83 ? -8.735 -3.742 27.280 1.00 83.12 83 THR A N 1
ATOM 668 C CA . THR A 1 83 ? -8.393 -3.287 28.641 1.00 83.12 83 THR A CA 1
ATOM 669 C C . THR A 1 83 ? -9.584 -2.797 29.465 1.00 83.12 83 THR A C 1
ATOM 671 O O . THR A 1 83 ? -9.451 -2.669 30.677 1.00 83.12 83 THR A O 1
ATOM 674 N N . ASN A 1 84 ? -10.710 -2.465 28.826 1.00 67.25 84 ASN A N 1
ATOM 675 C CA . ASN A 1 84 ? -11.934 -2.003 29.496 1.00 67.25 84 ASN A CA 1
ATOM 676 C C . ASN A 1 84 ? -13.011 -3.107 29.603 1.00 67.25 84 ASN A C 1
ATOM 678 O O . ASN A 1 84 ? -14.128 -2.818 30.034 1.00 67.25 84 ASN A O 1
ATOM 682 N N . LEU A 1 85 ? -12.682 -4.336 29.189 1.00 53.94 85 LEU A N 1
ATOM 683 C CA . LEU A 1 85 ? -13.444 -5.576 29.384 1.00 53.94 85 LEU A CA 1
ATOM 684 C C . LEU A 1 85 ? -12.793 -6.399 30.500 1.00 53.94 85 LEU A C 1
ATOM 686 O O . LEU A 1 85 ? -13.556 -7.041 31.253 1.00 53.94 85 LEU A O 1
#

Secondary structure (DSSP, 8-state):
----------HHHHHHHHHHHHHHHHHHHHHHHHHHHHHHHHHHHHHHSTT-TT--HHHHHHHHHHHHHHHHHHHHHHHHHHHT-

pLDDT: mean 76.11, std 19.29, range [39.44, 97.31]

Foldseek 3Di:
DDDDDPPPDDPPVVVVVVVVVVVVVVVVVVVVVVVVVVVVVQCVLCVVQPPSNPPDPVVSVVSVVVVVVVVVVVVVVVVVVVVVD

Solvent-accessible surface area (backbone atoms only — not comparable to full-atom values): 5098 Å² total; per-residue (Å²): 143,81,84,79,81,79,83,84,81,71,76,67,69,59,54,54,55,55,50,54,54,51,50,53,50,50,52,53,52,51,53,53,51,51,54,51,49,55,50,54,52,50,55,51,50,25,72,69,41,85,94,33,78,87,57,58,71,70,59,44,52,53,51,46,55,56,48,51,54,52,52,52,52,50,52,48,51,51,50,52,53,64,75,77,105

Mean predicted aligned error: 14.47 Å